Protein AF-A0A076EW45-F1 (afdb_monomer)

pLDDT: mean 86.84, std 15.96, range [40.97, 98.38]

Mean predicted aligned error: 7.33 Å

Solvent-accessible surface area (backbone atoms only — not comparable to full-atom values): 8335 Å² total; per-residue (Å²): 135,87,83,81,78,82,79,78,73,80,73,78,70,73,70,49,74,44,41,39,38,43,20,54,22,84,38,0,42,40,47,32,42,56,75,35,43,66,58,51,49,51,35,62,69,40,80,59,50,92,74,88,68,59,39,55,58,52,12,53,32,22,51,38,45,43,29,37,36,16,59,92,90,48,71,62,6,61,75,50,39,72,67,22,52,71,63,44,26,53,22,44,56,47,24,25,56,43,20,50,56,45,16,54,50,23,43,35,26,60,70,69,76,46,76,93,76,74,84,58,63,66,41,54,53,21,47,50,44,29,52,50,31,23,38,75,59,72,28,59,36,91,85,67,56,73,81,74,58,63,72,131

Structure (mmCIF, N/CA/C/O backbone):
data_AF-A0A076EW45-F1
#
_entry.id   AF-A0A076EW45-F1
#
loop_
_atom_site.group_PDB
_atom_site.id
_atom_site.type_symbol
_atom_site.label_atom_id
_atom_site.label_alt_id
_atom_site.label_comp_id
_atom_site.label_asym_id
_atom_site.label_entity_id
_atom_site.label_seq_id
_atom_site.pdbx_PDB_ins_code
_atom_site.Cartn_x
_atom_site.Cartn_y
_atom_site.Cartn_z
_atom_site.occupancy
_atom_site.B_iso_or_equiv
_atom_site.auth_seq_id
_atom_site.auth_comp_id
_atom_site.auth_asym_id
_atom_site.auth_atom_id
_atom_site.pdbx_PDB_model_num
ATOM 1 N N . MET A 1 1 ? 25.099 -41.848 -26.455 1.00 44.31 1 MET A N 1
ATOM 2 C CA . MET A 1 1 ? 24.210 -40.846 -27.076 1.00 44.31 1 MET A CA 1
ATOM 3 C C . MET A 1 1 ? 23.775 -39.911 -25.966 1.00 44.31 1 MET A C 1
ATOM 5 O O . MET A 1 1 ? 23.097 -40.361 -25.054 1.00 44.31 1 MET A O 1
ATOM 9 N N . SER A 1 2 ? 24.302 -38.689 -25.960 1.00 41.81 2 SER A N 1
ATOM 10 C CA . SER A 1 2 ? 24.131 -37.728 -24.867 1.00 41.81 2 SER A CA 1
ATOM 11 C C . SER A 1 2 ? 22.796 -36.999 -24.994 1.00 41.81 2 SER A C 1
ATOM 13 O O . SER A 1 2 ? 22.501 -36.430 -26.042 1.00 41.81 2 SER A O 1
ATOM 15 N N . THR A 1 3 ? 21.996 -37.019 -23.933 1.00 43.47 3 THR A N 1
ATOM 16 C CA . THR A 1 3 ? 20.795 -36.195 -23.766 1.00 43.47 3 THR A CA 1
ATOM 17 C C . THR A 1 3 ? 21.207 -34.777 -23.383 1.00 43.47 3 THR A C 1
ATOM 19 O O . THR A 1 3 ? 21.719 -34.561 -22.287 1.00 43.47 3 THR A O 1
ATOM 22 N N . SER A 1 4 ? 21.001 -33.818 -24.287 1.00 41.91 4 SER A N 1
ATOM 23 C CA . SER A 1 4 ? 21.164 -32.390 -24.001 1.00 41.91 4 SER A CA 1
ATOM 24 C C . SER A 1 4 ? 19.992 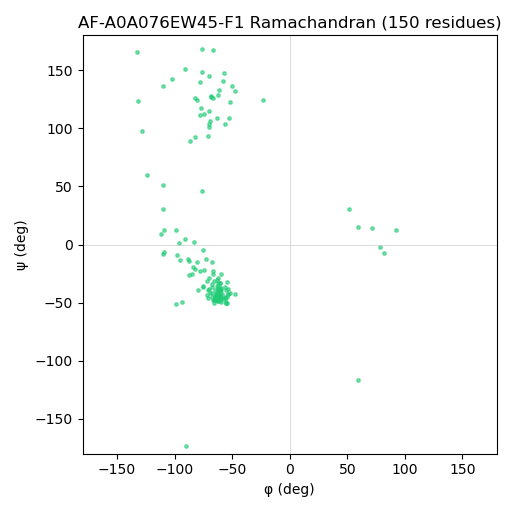-31.889 -23.160 1.00 41.91 4 SER A C 1
ATOM 26 O O . SER A 1 4 ? 18.858 -31.828 -23.633 1.00 41.91 4 SER A O 1
ATOM 28 N N . THR A 1 5 ? 20.268 -31.519 -21.915 1.00 46.69 5 THR A N 1
ATOM 29 C CA . THR A 1 5 ? 19.371 -30.752 -21.050 1.00 46.69 5 THR A CA 1
ATOM 30 C C . THR A 1 5 ? 19.284 -29.321 -21.583 1.00 46.69 5 THR A C 1
ATOM 32 O O . THR A 1 5 ? 20.281 -28.600 -21.598 1.00 46.69 5 THR A O 1
ATOM 35 N N . LEU A 1 6 ? 18.102 -28.898 -22.040 1.00 43.28 6 LEU A N 1
ATOM 36 C CA . LEU A 1 6 ? 17.821 -27.485 -22.283 1.00 43.28 6 LEU A CA 1
ATOM 37 C C . LEU A 1 6 ? 17.753 -26.768 -20.928 1.00 43.28 6 LEU A C 1
ATOM 39 O O . LEU A 1 6 ? 16.781 -26.916 -20.193 1.00 43.28 6 LEU A O 1
ATOM 43 N N . SER A 1 7 ? 18.787 -25.990 -20.603 1.00 42.44 7 SER A N 1
ATOM 44 C CA . SER A 1 7 ? 18.691 -24.947 -19.581 1.00 42.44 7 SER A CA 1
ATOM 45 C C . SER A 1 7 ? 17.815 -23.828 -20.126 1.00 42.44 7 SER A C 1
ATOM 47 O O . SER A 1 7 ? 18.267 -23.003 -20.919 1.00 42.44 7 SER A O 1
ATOM 49 N N . THR A 1 8 ? 16.555 -23.790 -19.706 1.00 41.59 8 THR A N 1
ATOM 50 C CA . THR A 1 8 ? 15.724 -22.596 -19.843 1.00 41.59 8 THR A CA 1
ATOM 51 C C . THR A 1 8 ? 16.259 -21.563 -18.856 1.00 41.59 8 THR A C 1
ATOM 53 O O . THR A 1 8 ? 15.915 -21.575 -17.677 1.00 41.59 8 THR A O 1
ATOM 56 N N . THR A 1 9 ? 17.150 -20.681 -19.304 1.00 42.38 9 THR A N 1
ATOM 57 C CA . THR A 1 9 ? 17.433 -19.447 -18.569 1.00 42.38 9 THR A CA 1
ATOM 58 C C . THR A 1 9 ? 16.149 -18.635 -18.547 1.00 42.38 9 THR A C 1
ATOM 60 O O . THR A 1 9 ? 15.717 -18.136 -19.588 1.00 42.38 9 THR A O 1
ATOM 63 N N . ALA A 1 10 ? 15.519 -18.548 -17.373 1.00 45.81 10 ALA A N 1
ATOM 64 C CA . ALA A 1 10 ? 14.454 -17.594 -17.116 1.00 45.81 10 ALA A CA 1
ATOM 65 C C . ALA A 1 10 ? 14.995 -16.215 -17.501 1.00 45.81 10 ALA A C 1
ATOM 67 O O . ALA A 1 10 ? 15.925 -15.699 -16.882 1.00 45.81 10 ALA A O 1
ATOM 68 N N . THR A 1 11 ? 14.485 -15.677 -18.604 1.00 40.97 11 THR A N 1
ATOM 69 C CA . THR A 1 11 ? 14.810 -14.318 -19.008 1.00 40.97 11 THR A CA 1
ATOM 70 C C . THR A 1 11 ? 14.110 -13.443 -17.986 1.00 40.97 11 THR A C 1
ATOM 72 O O . THR A 1 11 ? 12.888 -13.348 -18.005 1.00 40.97 11 THR A O 1
ATOM 75 N N . LEU A 1 12 ? 14.867 -12.893 -17.034 1.00 46.62 12 LEU A N 1
ATOM 76 C CA . LEU A 1 12 ? 14.399 -11.774 -16.228 1.00 46.62 12 LEU A CA 1
ATOM 77 C C . LEU A 1 12 ? 14.026 -10.684 -17.231 1.00 46.62 12 LEU A C 1
ATOM 79 O O . LEU A 1 12 ? 14.907 -10.099 -17.866 1.00 46.62 12 LEU A O 1
ATOM 83 N N . SER A 1 13 ? 12.723 -10.514 -17.460 1.00 48.34 13 SER A N 1
ATOM 84 C CA . SER A 1 13 ? 12.182 -9.427 -18.266 1.00 48.34 13 SER A CA 1
ATOM 85 C C . SER A 1 13 ? 12.848 -8.139 -17.808 1.00 48.34 13 SER A C 1
ATOM 87 O O . SER A 1 13 ? 12.969 -7.903 -16.605 1.00 48.34 13 SER A O 1
ATOM 89 N N . SER A 1 14 ? 13.341 -7.338 -18.753 1.00 52.41 14 SER A N 1
ATOM 90 C CA . SER A 1 14 ? 13.908 -6.036 -18.413 1.00 52.41 14 SER A CA 1
ATOM 91 C C . SER A 1 14 ? 12.913 -5.270 -17.531 1.00 52.41 14 SER A C 1
ATOM 93 O O . SER A 1 14 ? 11.718 -5.316 -17.836 1.00 52.41 14 SER A O 1
ATOM 95 N N . PRO A 1 15 ? 13.378 -4.605 -16.457 1.00 61.00 15 PRO A N 1
ATOM 96 C CA . PRO A 1 15 ? 12.498 -3.884 -15.548 1.00 61.00 15 PRO A CA 1
ATOM 97 C C . PRO A 1 15 ? 11.590 -2.934 -16.340 1.00 61.00 15 PRO A C 1
ATOM 99 O O . PRO A 1 15 ? 12.074 -2.123 -17.136 1.00 61.00 15 PRO A O 1
ATOM 102 N N . SER A 1 16 ? 10.275 -3.102 -16.194 1.00 78.12 16 SER A N 1
ATOM 103 C CA . SER A 1 16 ? 9.277 -2.298 -16.902 1.00 78.12 16 SER A CA 1
ATOM 104 C C . SER A 1 16 ? 9.333 -0.865 -16.379 1.00 78.12 16 SER A C 1
ATOM 106 O O . SER A 1 16 ? 9.225 -0.628 -15.179 1.00 78.12 16 SER A O 1
ATOM 108 N N . THR A 1 17 ? 9.462 0.116 -17.276 1.00 83.56 17 THR A N 1
ATOM 109 C CA . THR A 1 17 ? 9.431 1.539 -16.896 1.00 83.56 17 THR A CA 1
ATOM 110 C C . THR A 1 17 ? 8.117 1.928 -16.221 1.00 83.56 17 THR A C 1
ATOM 112 O O . THR A 1 17 ? 8.093 2.874 -15.442 1.00 83.56 17 THR A O 1
ATOM 115 N N . ILE A 1 18 ? 7.034 1.196 -16.496 1.00 92.00 18 ILE A N 1
ATOM 116 C CA . ILE A 1 18 ? 5.731 1.416 -15.865 1.00 92.00 18 ILE A CA 1
ATOM 117 C C . ILE A 1 18 ? 5.687 0.800 -14.467 1.00 92.00 18 ILE A C 1
ATOM 119 O O . ILE A 1 18 ? 5.196 1.442 -13.545 1.00 92.00 18 ILE A O 1
ATOM 123 N N . ASP A 1 19 ? 6.280 -0.381 -14.273 1.00 94.31 19 ASP A N 1
ATOM 124 C CA . ASP A 1 19 ? 6.407 -0.987 -12.941 1.00 94.31 19 ASP A CA 1
ATOM 125 C C . ASP A 1 19 ? 7.239 -0.073 -12.034 1.00 94.31 19 ASP A C 1
ATOM 127 O O . ASP A 1 19 ? 6.881 0.150 -10.880 1.00 94.31 19 ASP A O 1
ATOM 131 N N . ALA A 1 20 ? 8.289 0.546 -12.586 1.00 92.56 20 ALA A N 1
ATOM 132 C CA . ALA A 1 20 ? 9.055 1.572 -11.889 1.00 92.56 20 ALA A CA 1
ATOM 133 C C . ALA A 1 20 ? 8.167 2.729 -11.417 1.00 92.56 20 ALA A C 1
ATOM 135 O O . ALA A 1 20 ? 8.298 3.152 -10.273 1.00 92.56 20 ALA A O 1
ATOM 136 N N . ALA A 1 21 ? 7.264 3.222 -12.269 1.00 93.69 21 ALA A N 1
ATOM 137 C CA . ALA A 1 21 ? 6.390 4.347 -11.948 1.00 93.69 21 ALA A CA 1
ATOM 138 C C . ALA A 1 21 ? 5.413 4.010 -10.812 1.00 93.69 21 ALA A C 1
ATOM 140 O O . ALA A 1 21 ? 5.317 4.765 -9.848 1.00 93.69 21 ALA A O 1
ATOM 141 N N . VAL A 1 22 ? 4.744 2.855 -10.878 1.00 96.19 22 VAL A N 1
ATOM 142 C CA . VAL A 1 22 ? 3.715 2.482 -9.891 1.00 96.19 22 VAL A CA 1
ATOM 143 C C . VAL A 1 22 ? 4.280 1.873 -8.608 1.00 96.19 22 VAL A C 1
ATOM 145 O O . VAL A 1 22 ? 3.610 1.910 -7.580 1.00 96.19 22 VAL A O 1
ATOM 148 N N . CYS A 1 23 ? 5.505 1.342 -8.624 1.00 96.81 23 CYS A N 1
ATOM 149 C CA . CYS A 1 23 ? 6.151 0.778 -7.436 1.00 96.81 23 CYS A CA 1
ATOM 150 C C . CYS A 1 23 ? 7.140 1.745 -6.777 1.00 96.81 23 CYS A C 1
ATOM 152 O O . CYS A 1 23 ? 7.064 1.961 -5.571 1.00 96.81 23 CYS A O 1
ATOM 154 N N . GLY A 1 24 ? 8.067 2.314 -7.552 1.00 92.31 24 GLY A N 1
ATOM 155 C CA . GLY A 1 24 ? 9.197 3.110 -7.052 1.00 92.31 24 GLY A CA 1
ATOM 156 C C . GLY A 1 24 ? 9.123 4.612 -7.347 1.00 92.31 24 GLY A C 1
ATOM 157 O O . GLY A 1 24 ? 9.973 5.361 -6.870 1.00 92.31 24 GLY A O 1
ATOM 158 N N . GLY A 1 25 ? 8.160 5.046 -8.162 1.00 90.00 25 GLY A N 1
ATOM 159 C CA . GLY A 1 25 ? 7.997 6.434 -8.580 1.00 90.00 25 GLY A CA 1
ATOM 160 C C . GLY A 1 25 ? 7.399 7.326 -7.494 1.00 90.00 25 GLY A C 1
ATOM 161 O O . GLY A 1 25 ? 6.874 6.849 -6.488 1.00 90.00 25 GLY A O 1
ATOM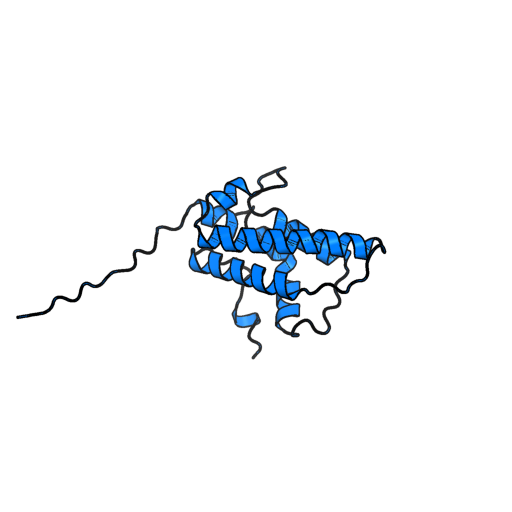 162 N N . GLU A 1 26 ? 7.446 8.638 -7.727 1.00 91.25 26 GLU A N 1
ATOM 163 C CA . GLU A 1 26 ? 6.872 9.648 -6.824 1.00 91.25 26 GLU A CA 1
ATOM 164 C C . GLU A 1 26 ? 5.350 9.522 -6.660 1.00 91.25 26 GLU A C 1
ATOM 166 O O . GLU A 1 26 ? 4.821 9.792 -5.586 1.00 91.25 26 GLU A O 1
ATOM 171 N N . ASP A 1 27 ? 4.670 9.004 -7.683 1.00 93.69 27 ASP A N 1
ATOM 172 C CA . ASP A 1 27 ? 3.241 8.684 -7.648 1.00 93.69 27 ASP A CA 1
ATOM 173 C C . ASP A 1 27 ? 2.967 7.206 -7.327 1.00 93.69 27 ASP A C 1
ATOM 175 O O . ASP A 1 27 ? 1.818 6.769 -7.281 1.00 93.69 27 ASP A O 1
ATOM 179 N N . GLY A 1 28 ? 4.015 6.418 -7.089 1.00 95.56 28 GLY A N 1
ATOM 180 C CA . GLY A 1 28 ? 3.940 4.983 -6.857 1.00 95.56 28 GLY A CA 1
ATOM 181 C C . GLY A 1 28 ? 3.776 4.584 -5.391 1.00 95.56 28 GLY A C 1
ATOM 182 O O . GLY A 1 28 ? 3.640 5.405 -4.477 1.00 95.56 28 GLY A O 1
ATOM 183 N N . LEU A 1 29 ? 3.847 3.273 -5.157 1.00 96.88 29 LEU A N 1
ATOM 184 C CA . LEU A 1 29 ? 3.790 2.664 -3.832 1.00 96.88 29 LEU A CA 1
ATOM 185 C C . LEU A 1 29 ? 4.871 3.227 -2.895 1.00 96.88 29 LEU A C 1
ATOM 187 O O . LEU A 1 29 ? 4.574 3.448 -1.725 1.00 96.88 29 LEU A O 1
ATOM 191 N N . GLU A 1 30 ? 6.072 3.537 -3.395 1.00 96.44 30 GLU A N 1
ATOM 192 C CA . GLU A 1 30 ? 7.158 4.194 -2.647 1.00 96.44 30 GLU A CA 1
ATOM 193 C C . GLU A 1 30 ? 6.683 5.425 -1.868 1.00 96.44 30 GLU A C 1
ATOM 195 O O . GLU A 1 30 ? 7.048 5.602 -0.705 1.00 96.44 30 GLU A O 1
ATOM 200 N N . TYR A 1 31 ? 5.844 6.267 -2.465 1.00 95.06 31 TYR A N 1
ATOM 201 C CA . TYR A 1 31 ? 5.349 7.461 -1.791 1.00 95.06 31 TYR A CA 1
ATOM 202 C C . TYR A 1 31 ? 4.013 7.207 -1.091 1.00 95.06 31 TYR A C 1
ATOM 204 O O . TYR A 1 31 ? 3.858 7.494 0.100 1.00 95.06 31 TYR A O 1
ATOM 212 N N . ARG A 1 32 ? 3.055 6.618 -1.811 1.00 95.38 32 ARG A N 1
ATOM 213 C CA . ARG A 1 32 ? 1.666 6.460 -1.353 1.00 95.38 32 ARG A CA 1
ATOM 214 C C . ARG A 1 32 ? 1.523 5.409 -0.246 1.00 95.38 32 ARG A C 1
ATOM 216 O O . ARG A 1 32 ? 0.698 5.566 0.649 1.00 95.38 32 ARG A O 1
ATOM 223 N N . GLY A 1 33 ? 2.367 4.376 -0.252 1.00 95.25 33 GLY A N 1
ATOM 224 C CA . GLY A 1 33 ? 2.399 3.311 0.758 1.00 95.25 33 GLY A CA 1
ATOM 225 C C . GLY A 1 33 ? 3.079 3.696 2.071 1.00 95.25 33 GLY A C 1
ATOM 226 O O . GLY A 1 33 ? 2.783 3.120 3.121 1.00 95.25 33 GLY A O 1
ATOM 227 N N . LYS A 1 34 ? 3.950 4.710 2.047 1.00 94.75 34 LYS A N 1
ATOM 228 C CA . LYS A 1 34 ? 4.791 5.093 3.189 1.00 94.75 34 LYS A CA 1
ATOM 229 C C . LYS A 1 34 ? 3.990 5.490 4.429 1.00 94.75 34 LYS A C 1
ATOM 231 O O . LYS A 1 34 ? 4.397 5.183 5.546 1.00 94.75 34 LYS A O 1
ATOM 236 N N . GLY A 1 35 ? 2.863 6.179 4.240 1.00 93.38 35 GLY A N 1
ATOM 237 C CA . GLY A 1 35 ? 2.008 6.634 5.341 1.00 93.38 35 GLY A CA 1
ATOM 238 C C . GLY A 1 35 ? 1.263 5.501 6.050 1.00 93.38 35 GLY A C 1
ATOM 239 O O . GLY A 1 35 ? 0.987 5.612 7.243 1.00 93.38 35 GLY A O 1
ATOM 240 N N . PHE A 1 36 ? 0.966 4.413 5.336 1.00 95.19 36 PHE A N 1
ATOM 241 C CA . PHE A 1 36 ? 0.287 3.242 5.890 1.00 95.19 36 PHE A CA 1
ATOM 242 C C . PHE A 1 36 ? 1.262 2.226 6.502 1.00 95.19 36 PHE A C 1
ATOM 244 O O . PHE A 1 36 ? 0.891 1.503 7.421 1.00 95.19 36 PHE A O 1
ATOM 251 N N . TYR A 1 37 ? 2.518 2.185 6.050 1.00 94.94 37 TYR A N 1
ATOM 252 C CA . TYR A 1 37 ? 3.470 1.156 6.471 1.00 94.94 37 TYR A CA 1
ATOM 253 C C . TYR A 1 37 ? 3.649 0.999 7.998 1.00 94.94 37 TYR A C 1
ATOM 255 O O . TYR A 1 37 ? 3.616 -0.138 8.454 1.00 94.94 37 TYR A O 1
ATOM 263 N N . PRO A 1 38 ? 3.748 2.060 8.827 1.00 92.69 38 PRO A N 1
ATOM 264 C CA . PRO A 1 38 ? 3.838 1.888 10.283 1.00 92.69 38 PRO A CA 1
ATOM 265 C C . PRO A 1 38 ? 2.597 1.224 10.900 1.00 92.69 38 PRO A C 1
ATOM 267 O O . PRO A 1 38 ? 2.718 0.415 11.816 1.00 92.69 38 PRO A O 1
ATOM 270 N N . THR A 1 39 ? 1.406 1.543 10.381 1.00 92.44 39 THR A N 1
ATOM 271 C CA . THR A 1 39 ? 0.149 0.886 10.768 1.00 92.44 39 THR A CA 1
ATOM 272 C C . THR A 1 39 ? 0.188 -0.589 10.387 1.00 92.44 39 THR A C 1
ATOM 274 O O . THR A 1 39 ? -0.143 -1.449 11.197 1.00 92.44 39 THR A O 1
ATOM 277 N N . PHE A 1 40 ? 0.618 -0.882 9.161 1.00 93.00 40 PHE A N 1
ATOM 278 C CA . PHE A 1 40 ? 0.786 -2.242 8.669 1.00 93.00 40 PHE A CA 1
ATOM 279 C C . PHE A 1 40 ? 1.783 -3.048 9.517 1.00 93.00 40 PHE A C 1
ATOM 281 O O . PHE A 1 40 ? 1.463 -4.165 9.907 1.00 93.00 40 PHE A O 1
ATOM 288 N N . GLU A 1 41 ? 2.947 -2.483 9.860 1.00 91.62 41 GLU A N 1
ATOM 289 C CA . GLU A 1 41 ? 3.925 -3.120 10.755 1.00 91.62 41 GLU A CA 1
ATOM 290 C C . GLU A 1 41 ? 3.286 -3.466 12.103 1.00 91.62 41 GLU A C 1
ATOM 292 O O . GLU A 1 41 ? 3.447 -4.581 12.592 1.00 91.62 41 GLU A O 1
ATOM 297 N N . GLN A 1 42 ? 2.531 -2.534 12.689 1.00 89.50 42 GLN A N 1
ATOM 298 C CA . GLN A 1 42 ? 1.872 -2.763 13.969 1.00 89.50 42 GLN A CA 1
ATOM 299 C C . GLN A 1 42 ? 0.822 -3.878 13.873 1.00 89.50 42 GLN A C 1
ATOM 301 O O . GLN A 1 42 ? 0.849 -4.789 14.690 1.00 89.50 42 GLN A O 1
ATOM 306 N N . LEU A 1 43 ? -0.036 -3.847 12.847 1.00 89.44 43 LEU A N 1
ATOM 307 C CA . LEU A 1 43 ? -1.056 -4.874 12.607 1.00 89.44 43 LEU A CA 1
ATOM 308 C C . LEU A 1 43 ? -0.445 -6.265 12.389 1.00 89.44 43 LEU A C 1
ATOM 310 O O . LEU A 1 43 ? -0.973 -7.246 12.902 1.00 89.44 43 LEU A O 1
ATOM 314 N N . MET A 1 44 ? 0.667 -6.346 11.655 1.00 89.50 44 MET A N 1
ATOM 315 C CA . MET A 1 44 ? 1.388 -7.599 11.404 1.00 89.50 44 MET A CA 1
ATOM 316 C C . MET A 1 44 ? 2.041 -8.170 12.668 1.00 89.50 44 MET A C 1
ATOM 318 O O . MET A 1 44 ? 2.139 -9.384 12.802 1.00 89.50 44 MET A O 1
ATOM 322 N N . LEU A 1 45 ? 2.516 -7.317 13.580 1.00 87.50 45 LEU A N 1
ATOM 323 C CA . LEU A 1 45 ? 3.219 -7.745 14.796 1.00 87.50 45 LEU A CA 1
ATOM 324 C C . LEU A 1 45 ? 2.286 -8.111 15.953 1.00 87.50 45 LEU A C 1
ATOM 326 O O . LEU A 1 45 ? 2.727 -8.771 16.892 1.00 87.50 45 LEU A O 1
ATOM 330 N N . THR A 1 46 ? 1.035 -7.660 15.915 1.00 84.44 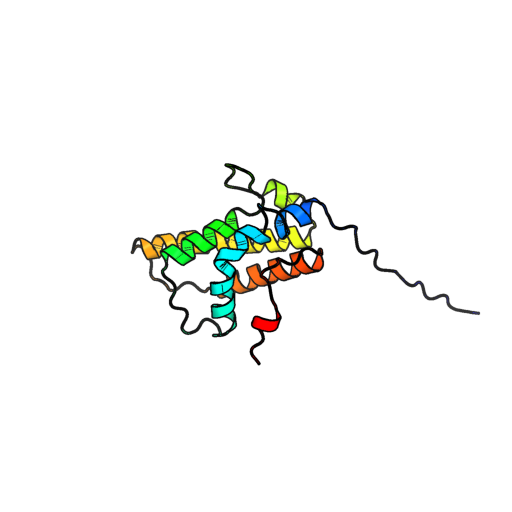46 THR A N 1
ATOM 331 C CA . THR A 1 46 ? 0.059 -7.897 16.984 1.00 84.44 46 THR A CA 1
ATOM 332 C C . THR A 1 46 ? -1.083 -8.819 16.567 1.00 84.44 46 THR A C 1
ATOM 334 O O . THR A 1 46 ? -2.062 -8.916 17.295 1.00 84.44 46 THR A O 1
ATOM 337 N N . ASP A 1 47 ? -1.004 -9.461 15.397 1.00 73.81 47 ASP A N 1
ATOM 338 C CA . ASP A 1 47 ? -2.114 -10.227 14.804 1.00 73.81 47 ASP A CA 1
ATOM 339 C C . ASP A 1 47 ? -3.428 -9.411 14.729 1.00 73.81 47 ASP A C 1
ATOM 341 O O . ASP A 1 47 ? -4.536 -9.940 14.823 1.00 73.81 47 ASP A O 1
ATOM 345 N N . GLY A 1 48 ? -3.312 -8.087 14.569 1.00 69.25 48 GLY A N 1
ATOM 346 C CA . GLY A 1 48 ? -4.438 -7.150 14.581 1.00 69.25 48 GLY A CA 1
ATOM 347 C C . GLY A 1 48 ? -4.982 -6.795 15.973 1.00 69.25 48 GLY A C 1
ATOM 348 O O . GLY A 1 48 ? -5.881 -5.957 16.068 1.00 69.25 48 GLY A O 1
ATOM 349 N N . GLU A 1 49 ? -4.442 -7.367 17.050 1.00 67.88 49 GLU A N 1
ATOM 350 C CA . GLU A 1 49 ? -4.811 -7.037 18.429 1.00 67.88 49 GLU A CA 1
ATOM 351 C C . GLU A 1 49 ? -4.183 -5.690 18.859 1.00 67.88 49 GLU A C 1
ATOM 353 O O . GLU A 1 49 ? -3.121 -5.291 18.385 1.00 67.88 49 GLU A O 1
ATOM 358 N N . ASP A 1 50 ? -4.852 -4.930 19.731 1.00 64.12 50 ASP A N 1
ATOM 359 C CA . ASP A 1 50 ? -4.331 -3.703 20.371 1.00 64.12 50 ASP A CA 1
ATOM 360 C C . ASP A 1 50 ? -3.890 -2.526 19.466 1.00 64.12 50 ASP A C 1
ATOM 362 O O . ASP A 1 50 ? -3.274 -1.558 19.934 1.00 64.12 50 ASP A O 1
ATOM 366 N N . VAL A 1 51 ? -4.256 -2.518 18.182 1.00 71.69 51 VAL A N 1
ATOM 367 C CA . VAL A 1 51 ? -3.963 -1.385 17.289 1.00 71.69 51 VAL A CA 1
ATOM 368 C C . VAL A 1 51 ? -4.998 -0.267 17.460 1.00 71.69 51 VAL A C 1
ATOM 370 O O . VAL A 1 51 ? -6.040 -0.226 16.809 1.00 71.69 51 VAL A O 1
ATOM 373 N N . SER A 1 52 ? -4.702 0.688 18.344 1.00 80.81 52 SER A N 1
ATOM 374 C CA . SER A 1 52 ? -5.527 1.887 18.546 1.00 80.81 52 SER A CA 1
ATOM 375 C C . SER A 1 52 ? -5.144 3.004 17.568 1.00 80.81 52 SER A C 1
ATOM 377 O O . SER A 1 52 ? -4.331 3.874 17.890 1.00 80.81 52 SER A O 1
ATOM 379 N N . ILE A 1 53 ? -5.770 3.023 16.390 1.00 84.62 53 ILE A N 1
ATOM 380 C CA . ILE A 1 53 ? -5.599 4.086 15.386 1.00 84.62 53 ILE A CA 1
ATOM 381 C C . ILE A 1 53 ? -6.871 4.923 15.283 1.00 84.62 53 ILE A C 1
ATOM 383 O O . ILE A 1 53 ? -7.983 4.400 15.239 1.00 84.62 53 ILE A O 1
ATOM 387 N N . ALA A 1 54 ? -6.712 6.248 15.220 1.00 91.25 54 ALA A N 1
ATOM 388 C CA . ALA A 1 54 ? -7.836 7.150 15.008 1.00 91.25 54 ALA A CA 1
ATOM 389 C C . ALA A 1 54 ? -8.498 6.866 13.641 1.00 91.25 54 ALA A C 1
ATOM 391 O O . ALA A 1 54 ? -7.793 6.887 12.628 1.00 91.25 54 ALA A O 1
ATOM 392 N N . PRO A 1 55 ? -9.832 6.676 13.569 1.00 92.19 55 PRO A N 1
ATOM 393 C CA . PRO A 1 55 ? -10.529 6.360 12.319 1.00 92.19 55 PRO A CA 1
ATOM 394 C C . PRO A 1 55 ? -10.214 7.327 11.173 1.00 92.19 55 PRO A C 1
ATOM 396 O O . PRO A 1 55 ? -9.940 6.901 10.057 1.00 92.19 55 PRO A O 1
ATOM 399 N N . ILE A 1 56 ? -10.147 8.631 11.458 1.00 93.19 56 ILE A N 1
ATOM 400 C CA . ILE A 1 56 ? -9.818 9.640 10.442 1.00 93.19 56 ILE A CA 1
ATOM 401 C C . ILE A 1 56 ? -8.405 9.462 9.866 1.00 93.19 56 ILE A C 1
ATOM 403 O O . ILE A 1 56 ? -8.196 9.654 8.670 1.00 93.19 56 ILE A O 1
ATOM 407 N N . SER A 1 57 ? -7.442 9.042 10.692 1.00 94.12 57 SER A N 1
ATOM 408 C CA . SER A 1 57 ? -6.075 8.769 10.246 1.00 94.12 57 SER A CA 1
ATOM 409 C C . SER A 1 57 ? -6.028 7.535 9.357 1.00 94.12 57 SER A C 1
ATOM 411 O O . SER A 1 57 ? -5.356 7.552 8.331 1.00 94.12 57 SER A O 1
ATOM 413 N N . LEU A 1 58 ? -6.765 6.482 9.720 1.00 92.94 58 LEU A N 1
ATOM 414 C CA . LEU A 1 58 ? -6.820 5.261 8.923 1.00 92.94 58 LEU A CA 1
ATOM 415 C C . LEU A 1 58 ? -7.523 5.511 7.585 1.00 92.94 58 LEU A C 1
ATOM 417 O O . LEU A 1 58 ? -7.018 5.095 6.549 1.00 92.94 58 LEU A O 1
ATOM 421 N N . SER A 1 59 ? -8.614 6.280 7.586 1.00 95.62 59 SER A N 1
ATOM 422 C CA . SER A 1 59 ? -9.289 6.719 6.361 1.00 95.62 59 SER A CA 1
ATOM 423 C C . SER A 1 59 ? -8.336 7.469 5.422 1.00 95.62 59 SER A C 1
ATOM 425 O O . SER A 1 59 ? -8.235 7.122 4.247 1.00 95.62 59 SER A O 1
ATOM 427 N N . ALA A 1 60 ? -7.562 8.429 5.944 1.00 95.94 60 ALA A N 1
ATOM 428 C CA . ALA A 1 60 ? -6.588 9.179 5.151 1.00 95.94 60 ALA A CA 1
ATOM 429 C C . ALA A 1 60 ? -5.441 8.299 4.620 1.00 95.94 60 ALA A C 1
ATOM 431 O O . ALA A 1 60 ? -5.022 8.462 3.475 1.00 95.94 60 ALA A O 1
ATOM 432 N N . GLN A 1 61 ? -4.947 7.350 5.423 1.00 96.06 61 GLN A N 1
ATOM 433 C CA . GLN A 1 61 ? -3.932 6.385 4.987 1.00 96.06 61 GLN A CA 1
ATOM 434 C C . GLN A 1 61 ? -4.455 5.498 3.853 1.00 96.06 61 GLN A C 1
ATOM 436 O O . GLN A 1 61 ? -3.755 5.311 2.862 1.00 96.06 61 GLN A O 1
ATOM 441 N N . MET A 1 62 ? -5.687 4.994 3.969 1.00 96.44 62 MET A N 1
ATOM 442 C CA . MET A 1 62 ? -6.326 4.196 2.922 1.00 96.44 62 MET A CA 1
ATOM 443 C C . MET A 1 62 ? -6.528 5.014 1.645 1.00 96.44 62 MET A C 1
ATOM 445 O O . MET A 1 62 ? -6.150 4.559 0.572 1.00 96.44 62 MET A O 1
ATOM 449 N N . ALA A 1 63 ? -7.042 6.241 1.758 1.00 95.81 63 ALA A N 1
ATOM 450 C CA . ALA A 1 63 ? -7.241 7.135 0.620 1.00 95.81 63 ALA A CA 1
ATOM 451 C C . ALA A 1 63 ? -5.928 7.467 -0.109 1.00 95.81 63 ALA A C 1
ATOM 453 O O . ALA A 1 63 ? -5.913 7.598 -1.326 1.00 95.81 63 ALA A O 1
ATOM 454 N N . ALA A 1 64 ? -4.797 7.558 0.595 1.00 95.50 64 ALA A N 1
ATOM 455 C CA . ALA A 1 64 ? -3.508 7.733 -0.071 1.00 95.50 64 ALA A CA 1
ATOM 456 C C . ALA A 1 64 ? -3.161 6.536 -0.974 1.00 95.50 64 ALA A C 1
ATOM 458 O O . ALA A 1 64 ? -2.702 6.738 -2.100 1.00 95.50 64 ALA A O 1
ATOM 459 N N . LEU A 1 65 ? -3.432 5.303 -0.527 1.00 96.94 65 LEU A N 1
ATOM 460 C CA . LEU A 1 65 ? -3.174 4.086 -1.309 1.00 96.94 65 LEU A CA 1
ATOM 461 C C . LEU A 1 65 ? -4.000 4.024 -2.598 1.00 96.94 65 LEU A C 1
ATOM 463 O O . LEU A 1 65 ? -3.528 3.458 -3.580 1.00 96.94 65 LEU A O 1
ATOM 467 N N . THR A 1 66 ? -5.199 4.615 -2.620 1.00 96.81 66 THR A N 1
ATOM 468 C CA . THR A 1 66 ? -6.072 4.602 -3.808 1.00 96.81 66 THR A CA 1
ATOM 469 C C . THR A 1 66 ? -5.570 5.509 -4.932 1.00 96.81 66 THR A C 1
ATOM 471 O O . THR A 1 66 ? -6.047 5.403 -6.052 1.00 96.81 66 THR A O 1
ATOM 474 N N . THR A 1 67 ? -4.597 6.382 -4.649 1.00 96.25 67 THR A N 1
ATOM 475 C CA . THR A 1 67 ? -4.050 7.365 -5.605 1.00 96.25 67 THR A CA 1
ATOM 476 C C . THR A 1 67 ? -2.741 6.920 -6.266 1.00 96.25 67 THR A C 1
ATOM 478 O O . THR A 1 67 ? -2.043 7.729 -6.871 1.00 96.25 67 THR A O 1
ATOM 481 N N . ILE A 1 68 ? -2.358 5.645 -6.138 1.00 96.56 68 ILE A N 1
ATOM 482 C CA . ILE A 1 68 ? -1.152 5.124 -6.799 1.00 96.56 68 ILE A CA 1
ATOM 483 C C . ILE A 1 68 ? -1.285 5.246 -8.315 1.00 96.56 68 ILE A C 1
ATOM 485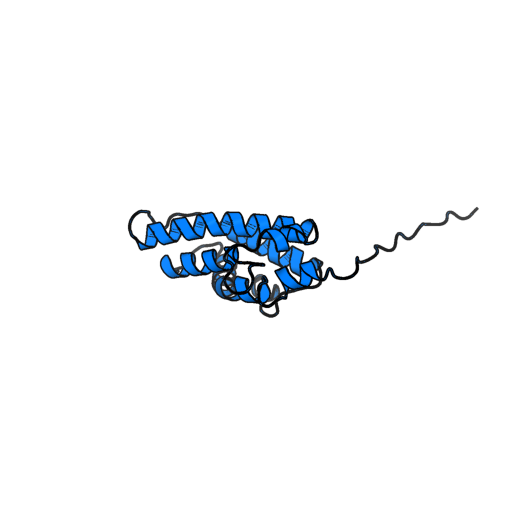 O O . ILE A 1 68 ? -2.301 4.863 -8.885 1.00 96.56 68 ILE A O 1
ATOM 489 N N . GLY A 1 69 ? -0.235 5.758 -8.954 1.00 94.19 69 GLY A N 1
ATOM 490 C CA . GLY A 1 69 ? -0.175 6.005 -10.393 1.00 94.19 69 GLY A CA 1
ATOM 491 C C . GLY A 1 69 ? -0.841 7.308 -10.842 1.00 94.19 69 GLY A C 1
ATOM 492 O O . GLY A 1 69 ? -0.708 7.650 -12.011 1.00 94.19 69 GLY A O 1
ATOM 493 N N . ALA A 1 70 ? -1.532 8.027 -9.950 1.00 94.75 70 ALA A N 1
ATOM 494 C CA . ALA A 1 70 ? -2.164 9.305 -10.266 1.00 94.75 70 ALA A CA 1
ATOM 495 C C . ALA A 1 70 ? -1.121 10.427 -10.220 1.00 94.75 70 ALA A C 1
ATOM 497 O O . ALA A 1 70 ? -0.459 10.603 -9.194 1.00 94.75 70 ALA A O 1
ATOM 498 N N . SER A 1 71 ? -0.983 11.180 -11.311 1.00 90.44 71 SER A N 1
ATOM 499 C CA . SER A 1 71 ? 0.035 12.222 -11.451 1.00 90.44 71 SER A CA 1
ATOM 500 C C . SER A 1 71 ? -0.537 13.631 -11.261 1.00 90.44 71 SER A C 1
ATOM 502 O O . SER A 1 71 ? -1.643 13.949 -11.696 1.00 90.44 71 SER A O 1
ATOM 504 N N . GLY A 1 72 ? 0.222 14.522 -10.616 1.00 84.62 72 GLY A N 1
ATOM 505 C CA . GLY A 1 72 ? -0.184 15.921 -10.432 1.00 84.62 72 GLY A CA 1
ATOM 506 C C . GLY A 1 72 ? -1.508 16.078 -9.669 1.00 84.62 72 GLY A C 1
ATOM 507 O O . GLY A 1 72 ? -1.585 15.732 -8.492 1.00 84.62 72 GLY A O 1
ATOM 508 N N . ASP A 1 73 ? -2.526 16.630 -10.338 1.00 84.88 73 ASP A N 1
ATOM 509 C CA . ASP A 1 73 ? -3.867 16.869 -9.775 1.00 84.88 73 ASP A CA 1
ATOM 510 C C . ASP A 1 73 ? -4.841 15.690 -10.006 1.00 84.88 73 ASP A C 1
ATOM 512 O O . ASP A 1 73 ? -6.032 15.789 -9.694 1.00 84.88 73 ASP A O 1
ATOM 516 N N . GLU A 1 74 ? -4.369 14.580 -10.581 1.00 89.88 74 GLU A N 1
ATOM 517 C CA . GLU A 1 74 ? -5.180 13.380 -10.784 1.00 89.88 74 GLU A CA 1
ATOM 518 C C . GLU A 1 74 ? -5.483 12.687 -9.448 1.00 89.88 74 GLU A C 1
ATOM 520 O O . GLU A 1 74 ? -4.668 12.649 -8.526 1.00 89.88 74 GLU A O 1
ATOM 525 N N . ILE A 1 75 ? -6.679 12.105 -9.353 1.00 89.19 75 ILE A N 1
ATOM 526 C CA . ILE A 1 75 ? -7.120 11.323 -8.186 1.00 89.19 75 ILE A CA 1
ATOM 527 C C . ILE A 1 75 ? -7.211 9.821 -8.480 1.00 89.19 75 ILE A C 1
ATOM 529 O O . ILE A 1 75 ? -7.458 9.038 -7.567 1.00 89.19 75 ILE A O 1
ATOM 533 N N . ASP A 1 76 ? -7.027 9.436 -9.743 1.00 92.69 76 ASP A N 1
ATOM 534 C CA . ASP A 1 76 ? -7.131 8.072 -10.250 1.00 92.69 76 ASP A CA 1
ATOM 535 C C . ASP A 1 76 ? -5.902 7.772 -11.116 1.00 92.69 76 ASP A C 1
ATOM 537 O O . ASP A 1 76 ? -5.607 8.512 -12.051 1.00 92.69 76 ASP A O 1
ATOM 541 N N . GLY A 1 77 ? -5.175 6.710 -10.771 1.00 94.00 77 GLY A N 1
ATOM 542 C CA . GLY A 1 77 ? -3.980 6.248 -11.481 1.00 94.00 77 GLY A CA 1
ATOM 543 C C . GLY A 1 77 ? -4.176 4.940 -12.246 1.00 94.00 77 GLY A C 1
ATOM 544 O O . GLY A 1 77 ? -3.192 4.308 -12.646 1.00 94.00 77 GLY A O 1
ATOM 545 N N . SER A 1 78 ? -5.424 4.497 -12.419 1.00 94.12 78 SER A N 1
ATOM 546 C CA . SER A 1 78 ? -5.769 3.199 -13.009 1.00 94.12 78 SER A CA 1
ATOM 547 C C . SER A 1 78 ? -5.170 2.979 -14.401 1.00 94.12 78 SER A C 1
ATOM 549 O O . SER A 1 78 ? -4.644 1.898 -14.649 1.00 94.12 78 SER A O 1
ATOM 551 N N . ASP A 1 79 ? -5.127 3.997 -15.265 1.00 93.94 79 ASP A N 1
ATOM 552 C CA . ASP A 1 79 ? -4.537 3.899 -16.612 1.00 93.94 79 ASP A CA 1
ATOM 553 C C . ASP A 1 79 ? -3.042 3.512 -16.585 1.00 93.94 79 ASP A C 1
ATOM 555 O O . ASP A 1 79 ? -2.562 2.703 -17.393 1.00 93.94 79 ASP A O 1
ATOM 559 N N . VAL A 1 80 ? -2.287 4.059 -15.625 1.00 94.56 80 VAL A N 1
ATOM 560 C CA . VAL A 1 80 ? -0.862 3.742 -15.448 1.00 94.56 80 VAL A CA 1
ATOM 561 C C . VAL A 1 80 ? -0.711 2.325 -14.897 1.00 94.56 80 VAL A C 1
ATOM 563 O O . VAL A 1 80 ? 0.104 1.546 -15.400 1.00 94.56 80 VAL A O 1
ATOM 566 N N . ILE A 1 81 ? -1.534 1.957 -13.912 1.00 95.94 81 ILE A N 1
ATOM 567 C CA . ILE A 1 81 ? -1.553 0.609 -13.328 1.00 95.94 81 ILE A CA 1
ATOM 568 C C . ILE A 1 81 ? -1.933 -0.443 -14.375 1.00 95.94 81 ILE A C 1
ATOM 570 O O . ILE A 1 81 ? -1.336 -1.521 -14.408 1.00 95.94 81 ILE A O 1
ATOM 574 N N . ASP A 1 82 ? -2.863 -0.139 -15.275 1.00 95.44 82 ASP A N 1
ATOM 575 C CA . ASP A 1 82 ? -3.325 -1.067 -16.306 1.00 95.44 82 ASP A CA 1
ATOM 576 C C . ASP A 1 82 ? -2.250 -1.404 -17.345 1.00 95.44 82 ASP A C 1
ATOM 578 O O . ASP A 1 82 ? -2.288 -2.485 -17.952 1.00 95.44 82 ASP A O 1
ATOM 582 N N . THR A 1 83 ? -1.255 -0.526 -17.478 1.00 95.12 83 THR A N 1
ATOM 583 C CA . THR A 1 83 ? -0.084 -0.695 -18.346 1.00 95.12 83 THR A CA 1
ATOM 584 C C . THR A 1 83 ? 1.077 -1.421 -17.643 1.00 95.12 83 THR A C 1
ATOM 586 O O . THR A 1 83 ? 2.018 -1.865 -18.307 1.00 95.12 83 THR A O 1
ATOM 589 N N . ALA A 1 84 ? 1.031 -1.582 -16.316 1.00 95.75 84 ALA A N 1
ATOM 590 C CA . ALA A 1 84 ? 2.047 -2.314 -15.562 1.00 95.75 84 ALA A CA 1
ATOM 591 C C . ALA A 1 84 ? 2.050 -3.815 -15.902 1.00 95.75 84 ALA A C 1
ATOM 593 O O . ALA A 1 84 ? 1.125 -4.357 -16.524 1.00 95.75 84 ALA A O 1
ATOM 594 N N . SER A 1 85 ? 3.100 -4.518 -15.477 1.00 96.00 85 SER A N 1
ATOM 595 C CA . SER A 1 85 ? 3.175 -5.968 -15.623 1.00 96.00 85 SER A CA 1
ATOM 596 C C . SER A 1 85 ? 1.977 -6.653 -14.946 1.00 96.00 85 SER A C 1
ATOM 598 O O . SER A 1 85 ? 1.458 -6.151 -13.945 1.00 96.00 85 SER A O 1
ATOM 600 N N . PRO A 1 86 ? 1.498 -7.802 -15.470 1.00 96.62 86 PRO A N 1
ATOM 601 C CA . PRO A 1 86 ? 0.265 -8.422 -14.987 1.00 96.62 86 PRO A CA 1
ATOM 602 C C . PRO A 1 86 ? 0.224 -8.668 -13.475 1.00 96.62 86 PRO A C 1
ATOM 604 O O . PRO A 1 86 ? -0.827 -8.459 -12.870 1.00 96.62 86 PRO A O 1
ATOM 607 N N . ASP A 1 87 ? 1.351 -9.065 -12.878 1.00 96.56 87 ASP A N 1
ATOM 608 C CA . ASP A 1 87 ? 1.450 -9.354 -11.445 1.00 96.56 87 ASP A CA 1
ATOM 609 C C . ASP A 1 87 ? 1.373 -8.073 -10.603 1.00 96.56 87 ASP A C 1
ATOM 611 O O . ASP A 1 87 ? 0.593 -8.010 -9.651 1.00 96.56 87 ASP A O 1
ATOM 615 N N . VAL A 1 88 ? 2.113 -7.026 -10.993 1.00 97.56 88 VAL A N 1
ATOM 616 C CA . VAL 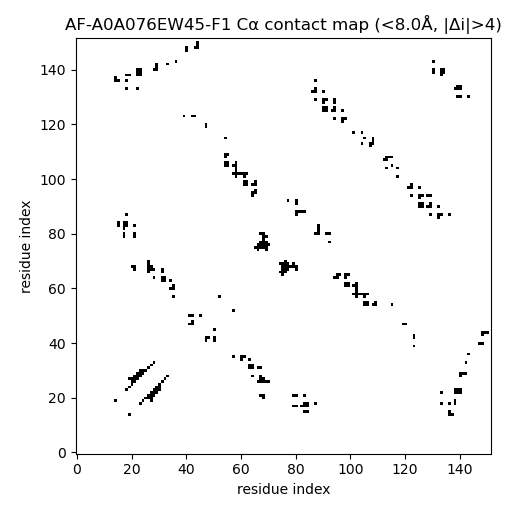A 1 88 ? 2.070 -5.707 -10.337 1.00 97.56 88 VAL A CA 1
ATOM 617 C C . VAL A 1 88 ? 0.675 -5.099 -10.460 1.00 97.56 88 VAL A C 1
ATOM 619 O O . VAL A 1 88 ? 0.079 -4.712 -9.454 1.00 97.56 88 VAL A O 1
ATOM 622 N N . ARG A 1 89 ? 0.106 -5.096 -11.669 1.00 97.69 89 ARG A N 1
ATOM 623 C CA . ARG A 1 89 ? -1.250 -4.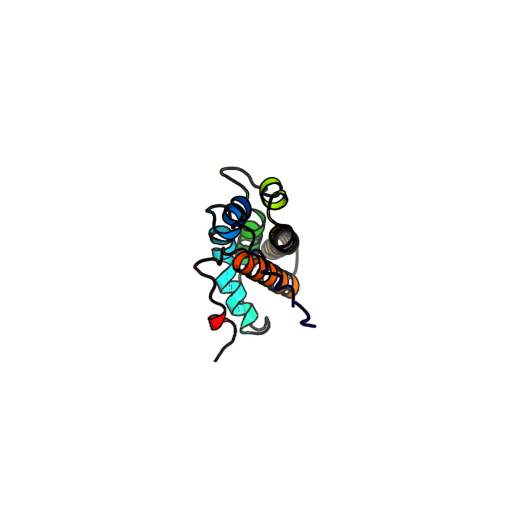608 -11.937 1.00 97.69 89 ARG A CA 1
ATOM 624 C C . ARG A 1 89 ? -2.288 -5.312 -11.073 1.00 97.69 89 ARG A C 1
ATOM 626 O O . ARG A 1 89 ? -3.119 -4.658 -10.448 1.00 97.69 89 ARG A O 1
ATOM 633 N N . LEU A 1 90 ? -2.270 -6.646 -11.037 1.00 98.00 90 LEU A N 1
ATOM 634 C CA . LEU A 1 90 ? -3.245 -7.422 -10.272 1.00 98.00 90 LEU A CA 1
ATOM 635 C C . LEU A 1 90 ? -3.147 -7.121 -8.772 1.00 98.00 90 LEU A C 1
ATOM 637 O O . LEU A 1 90 ? -4.179 -6.939 -8.119 1.00 98.00 90 LEU A O 1
ATOM 641 N N . ALA A 1 91 ? -1.925 -7.063 -8.243 1.00 98.25 91 ALA A N 1
ATOM 642 C CA . ALA A 1 91 ? -1.679 -6.809 -6.832 1.00 98.25 91 ALA A CA 1
ATOM 643 C C . ALA A 1 91 ? -2.105 -5.390 -6.421 1.00 98.25 91 ALA A C 1
ATOM 645 O O . ALA A 1 91 ? -2.864 -5.239 -5.460 1.00 98.25 91 ALA A O 1
ATOM 646 N N . LEU A 1 92 ? -1.709 -4.366 -7.186 1.00 98.06 92 LEU A N 1
ATOM 647 C CA . LEU A 1 92 ? -2.093 -2.975 -6.930 1.00 98.06 92 LEU A CA 1
ATOM 648 C C . LEU A 1 92 ? -3.603 -2.770 -7.060 1.00 98.06 92 LEU A C 1
ATOM 650 O O . LEU A 1 92 ? -4.215 -2.217 -6.151 1.00 98.06 92 LEU A O 1
ATOM 654 N N . ASN A 1 93 ? -4.239 -3.308 -8.106 1.00 98.12 93 ASN A N 1
ATOM 655 C CA . ASN A 1 93 ? -5.693 -3.214 -8.261 1.00 98.12 93 ASN A CA 1
ATOM 656 C C . ASN A 1 93 ? -6.449 -3.907 -7.116 1.00 98.12 93 ASN A C 1
ATOM 658 O O . ASN A 1 93 ? -7.532 -3.462 -6.737 1.00 98.12 93 ASN A O 1
ATOM 662 N N . LYS A 1 94 ? -5.925 -5.004 -6.549 1.00 98.06 94 LYS A N 1
ATOM 663 C CA . LYS A 1 94 ? -6.525 -5.616 -5.351 1.00 98.06 94 LYS A CA 1
ATOM 664 C C . LYS A 1 94 ? -6.409 -4.691 -4.145 1.00 98.06 94 LYS A C 1
ATOM 666 O O . LYS A 1 94 ? -7.415 -4.448 -3.487 1.00 98.06 94 LYS A O 1
ATOM 671 N N . MET A 1 95 ? -5.211 -4.181 -3.888 1.00 98.38 95 MET A N 1
ATOM 672 C CA . MET A 1 95 ? -4.938 -3.297 -2.759 1.00 98.38 95 MET A CA 1
ATOM 673 C C . MET A 1 95 ? -5.755 -2.008 -2.819 1.00 98.38 95 MET A C 1
ATOM 675 O O . MET A 1 95 ? -6.338 -1.633 -1.808 1.00 98.38 95 MET A O 1
ATOM 679 N N . ILE A 1 96 ? -5.871 -1.375 -3.989 1.00 97.75 96 ILE A N 1
ATOM 680 C CA . ILE A 1 96 ? -6.679 -0.162 -4.174 1.00 97.75 96 ILE A CA 1
ATOM 681 C C . ILE A 1 96 ? -8.144 -0.431 -3.830 1.00 97.75 96 ILE A C 1
ATOM 683 O O . ILE A 1 96 ? -8.707 0.284 -3.009 1.00 97.75 96 ILE A O 1
ATOM 687 N N . ARG A 1 97 ? -8.745 -1.506 -4.356 1.00 97.12 97 ARG A N 1
ATOM 688 C CA . ARG A 1 97 ? -10.142 -1.856 -4.035 1.00 97.12 97 ARG A CA 1
ATOM 689 C C . ARG A 1 97 ? -10.366 -2.119 -2.546 1.00 97.12 97 ARG A C 1
ATOM 691 O O . ARG A 1 97 ? -11.415 -1.765 -2.009 1.00 97.12 97 ARG A O 1
ATOM 698 N N . ASP A 1 98 ? -9.422 -2.795 -1.892 1.00 97.00 98 ASP A N 1
ATOM 699 C CA . ASP A 1 98 ? -9.514 -3.082 -0.459 1.00 97.00 98 ASP A CA 1
ATOM 700 C C . ASP A 1 98 ? -9.340 -1.783 0.360 1.00 97.00 98 ASP A C 1
ATOM 702 O O . ASP A 1 98 ? -10.084 -1.556 1.317 1.00 97.00 98 ASP A O 1
ATOM 706 N N . ALA A 1 99 ? -8.453 -0.880 -0.070 1.00 96.88 99 ALA A N 1
ATOM 707 C CA . ALA A 1 99 ? -8.243 0.429 0.542 1.00 96.88 99 ALA A CA 1
ATOM 708 C C . ALA A 1 99 ? -9.450 1.364 0.368 1.00 96.88 99 ALA A C 1
ATOM 710 O O . ALA A 1 99 ? -9.887 1.954 1.349 1.00 96.88 99 ALA A O 1
ATOM 711 N N . GLU A 1 100 ? -10.050 1.466 -0.821 1.00 95.62 100 GLU A N 1
ATOM 712 C CA . GLU A 1 100 ? -11.243 2.295 -1.078 1.00 95.62 100 GLU A CA 1
ATOM 713 C C . GLU A 1 100 ? -12.391 1.962 -0.118 1.00 95.62 100 GLU A C 1
ATOM 715 O O . GLU A 1 100 ? -13.010 2.849 0.478 1.00 95.62 100 GLU A O 1
ATOM 720 N N . ARG A 1 101 ? -12.649 0.664 0.079 1.00 93.62 101 ARG A N 1
ATOM 721 C CA . ARG A 1 101 ? -13.694 0.180 0.992 1.00 93.62 101 ARG A CA 1
ATOM 722 C C . ARG A 1 101 ? -13.438 0.621 2.429 1.00 93.62 101 ARG A C 1
ATOM 724 O O . ARG A 1 101 ? -14.366 1.064 3.108 1.00 93.62 101 ARG A O 1
ATOM 731 N N . LEU A 1 102 ? -12.192 0.516 2.888 1.00 94.06 102 LEU A N 1
ATOM 732 C CA . LEU A 1 102 ? -11.811 0.902 4.245 1.00 94.06 102 LEU A CA 1
ATOM 733 C C . LEU A 1 102 ? -11.727 2.421 4.415 1.00 94.06 102 LEU A C 1
ATOM 735 O O . LEU A 1 102 ? -12.115 2.926 5.466 1.00 94.06 102 LEU A O 1
ATOM 739 N N . ALA A 1 103 ? -11.281 3.156 3.395 1.00 94.81 103 ALA A N 1
ATOM 740 C CA . ALA A 1 103 ? -11.226 4.614 3.406 1.00 94.81 103 ALA A CA 1
ATOM 741 C C . ALA A 1 103 ? -12.608 5.194 3.709 1.00 94.81 103 ALA A C 1
ATOM 743 O O . ALA A 1 103 ? -12.752 5.991 4.642 1.00 94.81 103 ALA A O 1
ATOM 744 N N . GLN A 1 104 ? -13.623 4.728 2.975 1.00 93.50 104 GLN A N 1
ATOM 745 C CA . GLN A 1 104 ? -15.007 5.136 3.182 1.00 93.50 104 GLN A CA 1
ATOM 746 C C . GLN A 1 104 ? -15.538 4.665 4.540 1.00 93.50 104 GLN A C 1
ATOM 748 O O . GLN A 1 104 ? -16.073 5.473 5.295 1.00 93.50 104 GLN A O 1
ATOM 753 N N . HIS A 1 105 ? -15.330 3.391 4.897 1.00 93.44 105 HIS A N 1
ATOM 754 C CA . HIS A 1 105 ? -15.789 2.857 6.182 1.00 93.44 105 HIS A CA 1
ATOM 755 C C . HIS A 1 105 ? -15.273 3.687 7.365 1.00 93.44 105 HIS A C 1
ATOM 757 O O . 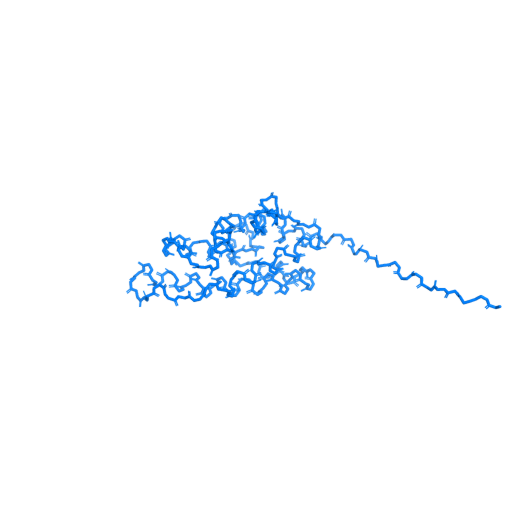HIS A 1 105 ? -16.052 4.118 8.213 1.00 93.44 105 HIS A O 1
ATOM 763 N N . TYR A 1 106 ? -13.969 3.965 7.419 1.00 94.62 106 TYR A N 1
ATOM 764 C CA . TYR A 1 106 ? -13.383 4.713 8.529 1.00 94.62 106 TYR A CA 1
ATOM 765 C C . TYR A 1 106 ? -13.684 6.217 8.489 1.00 94.62 106 TYR A C 1
ATOM 767 O O . TYR A 1 106 ? -13.683 6.849 9.549 1.00 94.62 106 TYR A O 1
ATOM 775 N N . ALA A 1 107 ? -14.013 6.786 7.323 1.00 94.69 107 ALA A N 1
ATOM 776 C CA . ALA A 1 107 ? -14.595 8.127 7.245 1.00 94.69 107 ALA A CA 1
ATOM 777 C C . ALA A 1 107 ? -15.981 8.160 7.912 1.00 94.69 107 ALA A C 1
ATOM 779 O O . ALA A 1 107 ? -16.267 9.044 8.722 1.00 94.69 107 ALA A O 1
ATOM 780 N N . ASP A 1 108 ? -16.819 7.157 7.649 1.00 93.94 108 ASP A N 1
ATOM 781 C CA . ASP A 1 108 ? -18.152 7.044 8.246 1.00 93.94 108 ASP A CA 1
ATOM 782 C C . ASP A 1 108 ? -18.089 6.779 9.759 1.00 93.94 108 ASP A C 1
ATOM 784 O O . ASP A 1 108 ? -18.883 7.340 10.519 1.00 93.94 108 ASP A O 1
ATOM 788 N N . VAL A 1 109 ? -17.110 5.998 10.227 1.00 93.56 109 VAL A N 1
ATOM 789 C CA . VAL A 1 109 ? -16.821 5.825 11.663 1.00 93.56 109 VAL A CA 1
ATOM 790 C C . VAL A 1 109 ? -16.388 7.145 12.302 1.00 93.56 109 VAL A C 1
ATOM 792 O O . VAL A 1 109 ? -16.889 7.499 13.370 1.00 93.56 109 VAL A O 1
ATOM 795 N N . ALA A 1 110 ? -15.494 7.903 11.659 1.00 93.38 110 ALA A N 1
ATOM 796 C CA . ALA A 1 110 ? -15.056 9.209 12.159 1.00 93.38 110 ALA A CA 1
ATOM 797 C C . ALA A 1 110 ? -16.222 10.208 12.275 1.00 93.38 110 ALA A C 1
ATOM 799 O O . ALA A 1 110 ? -16.254 11.018 13.201 1.00 93.38 110 ALA A O 1
ATOM 800 N N . ASN A 1 111 ? -17.206 10.102 11.379 1.00 94.62 111 ASN A N 1
ATOM 801 C CA . ASN A 1 111 ? -18.433 10.899 11.388 1.00 94.62 111 ASN A CA 1
ATOM 802 C C . ASN A 1 111 ? -19.521 10.351 12.334 1.00 94.62 111 ASN A C 1
ATOM 804 O O . ASN A 1 111 ? -20.626 10.893 12.374 1.00 94.62 111 ASN A O 1
ATOM 808 N N . GLY A 1 112 ? -19.252 9.270 13.0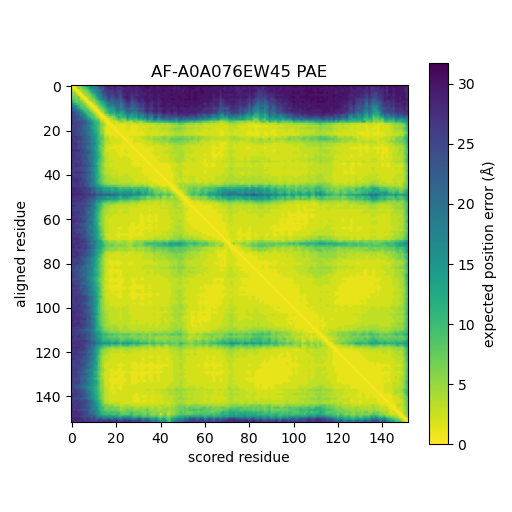73 1.00 92.31 112 GLY A N 1
ATOM 809 C CA . GLY A 1 112 ? -20.203 8.646 13.999 1.00 92.31 112 GLY A CA 1
ATOM 810 C C . GLY A 1 112 ? -21.362 7.903 13.323 1.00 92.31 112 GLY A C 1
ATOM 811 O O . GLY A 1 112 ? -22.348 7.587 13.985 1.00 92.31 112 GLY A O 1
ATOM 812 N N . SER A 1 113 ? -21.263 7.634 12.018 1.00 93.75 113 SER A N 1
ATOM 813 C CA . SER A 1 113 ? -22.286 6.921 11.238 1.00 93.75 113 SER A CA 1
ATOM 814 C C . SER A 1 113 ? -22.147 5.399 11.328 1.00 93.75 113 SER A C 1
ATOM 816 O O . SER A 1 113 ? -23.136 4.687 11.175 1.00 93.75 113 SER A O 1
ATOM 818 N N . LEU A 1 114 ? -20.937 4.899 11.603 1.00 92.19 114 LEU A N 1
ATOM 819 C CA . LEU A 1 114 ? -20.624 3.477 11.760 1.00 92.19 114 LEU A CA 1
ATOM 820 C C . LEU A 1 114 ? -19.788 3.218 13.022 1.00 92.19 114 LEU A C 1
ATOM 822 O O . LEU A 1 114 ? -19.211 4.127 13.616 1.00 92.19 114 LEU A O 1
ATOM 826 N N . THR A 1 115 ? -19.704 1.949 13.417 1.00 88.19 115 THR A N 1
ATOM 827 C CA . THR A 1 115 ? -18.795 1.462 14.463 1.00 88.19 115 THR A CA 1
ATOM 828 C C . THR A 1 115 ? -17.460 1.017 13.873 1.00 88.19 115 THR A C 1
ATOM 830 O O . THR A 1 115 ? -17.415 0.543 12.745 1.00 88.19 115 THR A O 1
ATOM 833 N N . ALA A 1 116 ? -16.379 1.110 14.652 1.00 82.69 116 ALA A N 1
ATOM 834 C CA . ALA A 1 116 ? -15.015 0.764 14.235 1.00 82.69 116 ALA A CA 1
ATOM 835 C C . ALA A 1 116 ? -14.740 -0.758 14.174 1.00 82.69 116 ALA A C 1
ATOM 837 O O . ALA A 1 116 ? -13.735 -1.222 14.702 1.00 82.69 116 ALA A O 1
ATOM 838 N N . ASN A 1 117 ? -15.639 -1.552 13.588 1.00 78.75 117 ASN A N 1
ATOM 839 C CA . ASN A 1 117 ? -15.588 -3.020 13.604 1.00 78.75 117 ASN A CA 1
ATOM 840 C C . ASN A 1 117 ? -15.254 -3.654 12.241 1.00 78.75 117 ASN A C 1
ATOM 842 O O . ASN A 1 117 ? -15.720 -4.757 11.955 1.00 78.75 117 ASN A O 1
ATOM 846 N N . SER A 1 118 ? -14.474 -2.975 11.397 1.00 82.25 118 SER A N 1
ATOM 847 C CA . SER A 1 118 ? -14.027 -3.564 10.133 1.00 82.25 118 SER A CA 1
ATOM 848 C C . SER A 1 118 ? -12.879 -4.545 10.334 1.00 82.25 118 SER A C 1
ATOM 850 O O . SER A 1 118 ? -11.943 -4.282 11.085 1.00 82.25 118 SER A O 1
ATOM 852 N N . ASP A 1 119 ? -12.935 -5.643 9.586 1.00 86.94 119 ASP A N 1
ATOM 853 C CA . ASP A 1 119 ? -11.808 -6.543 9.383 1.00 86.94 119 ASP A CA 1
ATOM 854 C C . ASP A 1 119 ? -10.722 -5.839 8.544 1.00 86.94 119 ASP A C 1
ATOM 856 O O . ASP A 1 119 ? -11.015 -5.288 7.477 1.00 86.94 119 ASP A O 1
ATOM 860 N N . LEU A 1 120 ? -9.484 -5.828 9.049 1.00 90.06 120 LEU A N 1
ATOM 861 C CA . LEU A 1 120 ? -8.308 -5.248 8.390 1.00 90.06 120 LEU A CA 1
ATOM 862 C C . LEU A 1 120 ? -7.454 -6.299 7.667 1.00 90.06 120 LEU A C 1
ATOM 864 O O . LEU A 1 120 ? -6.567 -5.930 6.896 1.00 90.06 120 LEU A O 1
ATOM 868 N N . THR A 1 121 ? -7.723 -7.595 7.840 1.00 90.81 121 THR A N 1
ATOM 869 C CA . THR A 1 121 ? -6.988 -8.668 7.157 1.00 90.81 121 THR A CA 1
ATOM 870 C C . THR A 1 121 ? -6.948 -8.488 5.631 1.00 90.81 121 THR A C 1
ATOM 872 O O . THR A 1 121 ? -5.862 -8.599 5.060 1.00 90.81 121 THR A O 1
ATOM 875 N N . PRO A 1 122 ? -8.039 -8.096 4.933 1.00 92.94 122 PRO A N 1
ATOM 876 C CA . PRO A 1 122 ? -7.996 -7.930 3.478 1.00 92.94 122 PRO A CA 1
ATOM 877 C C . PRO A 1 122 ? -6.991 -6.879 2.987 1.00 92.94 122 PRO A C 1
ATOM 879 O O . PRO A 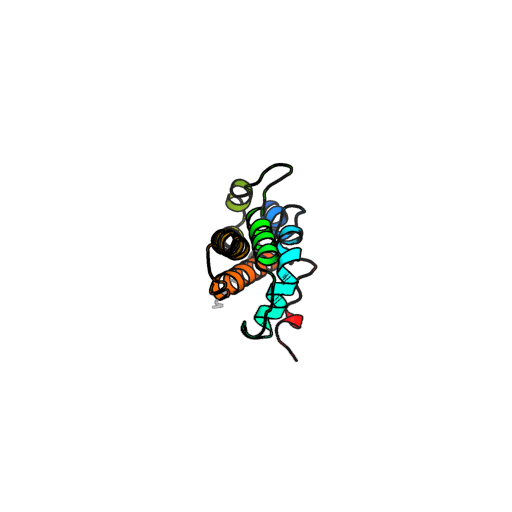1 122 ? -6.345 -7.087 1.951 1.00 92.94 122 PRO A O 1
ATOM 882 N N . ILE A 1 123 ? -6.840 -5.763 3.714 1.00 94.62 123 ILE A N 1
ATOM 883 C CA . ILE A 1 123 ? -5.869 -4.726 3.343 1.00 94.62 123 ILE A CA 1
ATOM 884 C C . ILE A 1 123 ? -4.444 -5.149 3.684 1.00 94.62 123 ILE A C 1
ATOM 886 O O . ILE A 1 123 ? -3.540 -4.893 2.898 1.00 94.62 123 ILE A O 1
ATOM 890 N N . ILE A 1 124 ? -4.236 -5.857 4.796 1.00 94.31 124 ILE A N 1
ATOM 891 C CA . ILE A 1 124 ? -2.924 -6.404 5.164 1.00 94.31 124 ILE A CA 1
ATOM 892 C C . ILE A 1 124 ? -2.445 -7.383 4.084 1.00 94.31 124 ILE A C 1
ATOM 894 O O . ILE A 1 124 ? -1.325 -7.255 3.579 1.00 94.31 124 ILE A O 1
ATOM 898 N N . ASP A 1 125 ? -3.314 -8.301 3.661 1.00 94.94 125 ASP A N 1
ATOM 899 C CA . ASP A 1 125 ? -3.006 -9.297 2.634 1.00 94.94 125 ASP A CA 1
ATOM 900 C C . ASP A 1 125 ? -2.732 -8.656 1.271 1.00 94.94 125 ASP A C 1
ATOM 902 O O . ASP A 1 125 ? -1.777 -9.015 0.578 1.00 94.94 125 ASP A O 1
ATOM 906 N N . SER A 1 126 ? -3.572 -7.704 0.850 1.00 97.69 126 SER A N 1
ATOM 907 C CA . SER A 1 126 ? -3.389 -7.040 -0.446 1.00 97.69 126 SER A CA 1
ATOM 908 C C . SER A 1 126 ? -2.185 -6.105 -0.472 1.00 97.69 126 SER A C 1
ATOM 910 O O . SER A 1 126 ? -1.463 -6.107 -1.468 1.00 97.69 126 SER A O 1
ATOM 912 N N . PHE A 1 127 ? -1.926 -5.364 0.606 1.00 97.62 127 PHE A N 1
ATOM 913 C CA . PHE A 1 127 ? -0.736 -4.524 0.738 1.00 97.62 127 PHE A CA 1
ATOM 914 C C . PHE A 1 127 ? 0.542 -5.373 0.723 1.00 97.62 127 PHE A C 1
ATOM 916 O O . PHE A 1 127 ? 1.485 -5.060 -0.003 1.00 97.62 127 PHE A O 1
ATOM 923 N N . THR A 1 128 ? 0.545 -6.512 1.424 1.00 96.31 128 THR A N 1
ATOM 924 C CA . THR A 1 128 ? 1.632 -7.506 1.352 1.00 96.31 128 THR A CA 1
ATOM 925 C C . THR A 1 128 ? 1.825 -8.023 -0.072 1.00 96.31 128 THR A C 1
ATOM 927 O O . THR A 1 128 ? 2.949 -8.061 -0.572 1.00 96.31 128 THR A O 1
ATOM 930 N N . GLY A 1 129 ? 0.735 -8.377 -0.759 1.00 97.50 129 GLY A N 1
ATOM 931 C CA . GLY A 1 129 ? 0.775 -8.809 -2.156 1.00 97.50 129 GLY A CA 1
ATOM 932 C C . GLY A 1 129 ? 1.374 -7.753 -3.090 1.00 97.50 129 GLY A C 1
ATOM 933 O O . GLY A 1 129 ? 2.203 -8.090 -3.935 1.00 97.50 129 GLY A O 1
ATOM 934 N N . ALA A 1 130 ? 1.014 -6.480 -2.910 1.00 98.00 130 ALA A N 1
ATOM 935 C CA . ALA A 1 130 ? 1.573 -5.362 -3.669 1.00 98.00 130 ALA A CA 1
ATOM 936 C C . ALA A 1 130 ? 3.076 -5.178 -3.410 1.00 98.00 130 ALA A C 1
ATOM 938 O O . ALA A 1 130 ? 3.847 -5.050 -4.361 1.00 98.00 130 ALA A O 1
ATOM 939 N N . LEU A 1 131 ? 3.510 -5.241 -2.146 1.00 97.19 131 LEU A N 1
ATOM 940 C CA . LEU A 1 131 ? 4.928 -5.167 -1.780 1.00 97.19 131 LEU A CA 1
ATOM 941 C C . LEU A 1 131 ? 5.739 -6.308 -2.399 1.00 97.19 131 LEU A C 1
ATOM 943 O O . LEU A 1 131 ? 6.805 -6.068 -2.962 1.00 97.19 131 LEU A O 1
ATOM 947 N N . ILE A 1 132 ? 5.227 -7.540 -2.341 1.00 96.12 132 ILE A N 1
ATOM 948 C CA . ILE A 1 132 ? 5.876 -8.705 -2.953 1.00 96.12 132 ILE A CA 1
ATOM 949 C C . ILE A 1 132 ? 5.977 -8.526 -4.470 1.00 96.12 132 ILE A C 1
ATOM 951 O O . ILE A 1 132 ? 7.063 -8.704 -5.020 1.00 96.12 132 ILE A O 1
ATOM 955 N N . ALA A 1 133 ? 4.887 -8.141 -5.140 1.00 97.06 133 ALA A N 1
ATOM 956 C CA . ALA A 1 133 ? 4.877 -7.951 -6.589 1.00 97.06 133 ALA A CA 1
ATOM 957 C C . ALA A 1 133 ? 5.876 -6.867 -7.027 1.00 97.06 133 ALA A C 1
ATOM 959 O O . ALA A 1 133 ? 6.676 -7.096 -7.935 1.00 97.06 133 ALA A O 1
ATOM 960 N N . CYS A 1 134 ? 5.901 -5.726 -6.334 1.00 96.56 134 CYS A N 1
ATOM 961 C CA . CYS A 1 134 ? 6.851 -4.650 -6.605 1.00 96.56 134 CYS A CA 1
ATOM 962 C C . CYS A 1 134 ? 8.306 -5.072 -6.359 1.00 96.56 134 CYS A C 1
ATOM 964 O O . CYS A 1 134 ? 9.173 -4.811 -7.194 1.00 96.56 134 CYS A O 1
ATOM 966 N N . THR A 1 135 ? 8.588 -5.796 -5.272 1.00 95.44 135 THR A N 1
ATOM 967 C CA . THR A 1 135 ? 9.926 -6.346 -5.013 1.00 95.44 135 THR A CA 1
ATOM 968 C C . THR A 1 135 ? 10.344 -7.352 -6.088 1.00 95.44 135 THR A C 1
ATOM 970 O O . THR A 1 135 ? 11.477 -7.294 -6.566 1.00 95.44 135 THR A O 1
ATOM 973 N N . MET A 1 136 ? 9.445 -8.241 -6.522 1.00 94.56 136 MET A N 1
ATOM 974 C CA . MET A 1 136 ? 9.716 -9.208 -7.595 1.00 94.56 136 MET A CA 1
ATOM 975 C C . MET A 1 136 ? 9.948 -8.539 -8.955 1.00 94.56 136 MET A C 1
ATOM 977 O O . MET A 1 136 ? 10.749 -9.040 -9.744 1.00 94.56 136 MET A O 1
ATOM 981 N N . ALA A 1 137 ? 9.312 -7.394 -9.208 1.00 93.69 137 ALA A N 1
ATOM 982 C CA . ALA A 1 137 ? 9.560 -6.560 -10.384 1.00 93.69 137 ALA A CA 1
ATOM 983 C C . ALA A 1 137 ? 10.880 -5.757 -10.304 1.00 93.69 137 ALA A C 1
ATOM 985 O O . ALA A 1 137 ? 11.264 -5.110 -11.278 1.00 93.69 137 ALA A O 1
ATOM 986 N N . GLY A 1 138 ? 11.597 -5.811 -9.173 1.00 94.38 138 GLY A N 1
ATOM 987 C CA . GLY A 1 138 ? 12.870 -5.113 -8.957 1.00 94.38 138 GLY A CA 1
ATOM 988 C C . GLY A 1 138 ? 12.743 -3.725 -8.320 1.00 94.38 138 GLY A C 1
ATOM 989 O O . GLY A 1 138 ? 13.726 -2.986 -8.284 1.00 94.38 138 GLY A O 1
ATOM 990 N N . TYR A 1 139 ? 11.565 -3.376 -7.799 1.00 94.75 139 TYR A N 1
ATOM 991 C CA . TYR A 1 139 ? 11.226 -2.052 -7.270 1.00 94.75 139 TYR A CA 1
ATOM 992 C C . TYR A 1 139 ? 10.731 -2.136 -5.823 1.00 94.75 139 TYR A C 1
ATOM 994 O O . TYR A 1 139 ? 9.599 -1.771 -5.510 1.00 94.75 139 TYR A O 1
ATOM 1002 N N . GLN A 1 140 ? 11.578 -2.644 -4.928 1.00 94.12 140 GLN A N 1
ATOM 1003 C CA . GLN A 1 140 ? 11.272 -2.667 -3.499 1.00 94.12 140 GLN A CA 1
ATOM 1004 C C . GLN A 1 140 ? 11.221 -1.232 -2.938 1.00 94.12 140 GLN A C 1
ATOM 1006 O O . GLN A 1 140 ? 12.223 -0.521 -3.066 1.00 94.12 140 GLN A O 1
ATOM 1011 N N . PRO A 1 141 ? 10.130 -0.821 -2.259 1.00 94.88 141 PRO A N 1
ATOM 1012 C CA . PRO A 1 141 ? 10.096 0.468 -1.583 1.00 94.88 141 PRO A CA 1
ATOM 1013 C C . PRO A 1 141 ? 11.208 0.615 -0.537 1.00 94.88 141 PRO A C 1
ATOM 1015 O O . PRO A 1 141 ? 11.502 -0.325 0.207 1.00 94.88 141 PRO A O 1
ATOM 1018 N N . THR A 1 142 ? 11.816 1.795 -0.428 1.00 95.25 142 THR A N 1
ATOM 1019 C CA . THR A 1 142 ? 13.010 2.023 0.411 1.00 95.25 142 THR A CA 1
ATOM 1020 C C . THR A 1 142 ? 12.738 1.872 1.907 1.00 95.25 142 THR A C 1
ATOM 1022 O O . THR A 1 142 ? 13.639 1.562 2.689 1.00 95.25 142 THR A O 1
ATOM 1025 N N . TRP A 1 143 ? 11.487 2.077 2.313 1.00 94.19 143 TRP A N 1
ATOM 1026 C CA . TRP A 1 143 ? 11.012 1.915 3.684 1.00 94.19 143 TRP A CA 1
ATOM 1027 C C . TRP A 1 143 ? 10.557 0.488 4.003 1.00 94.19 143 TRP A C 1
ATOM 1029 O O . TRP A 1 143 ? 10.411 0.165 5.183 1.00 94.19 143 TRP A O 1
ATOM 1039 N N . PHE A 1 144 ? 10.350 -0.368 2.997 1.00 93.25 144 PHE A N 1
ATOM 1040 C CA . PHE A 1 144 ? 9.900 -1.736 3.221 1.00 93.25 144 PHE A CA 1
ATOM 1041 C C . PHE A 1 144 ? 11.061 -2.600 3.715 1.00 93.25 144 PHE A C 1
ATOM 1043 O O . PHE A 1 144 ? 12.054 -2.810 3.013 1.00 93.25 144 PHE A O 1
ATOM 1050 N N . ASN A 1 145 ? 10.925 -3.119 4.935 1.00 88.25 145 ASN A N 1
ATOM 1051 C CA . ASN A 1 145 ? 11.898 -4.017 5.539 1.00 88.25 145 ASN A CA 1
ATOM 1052 C C . ASN A 1 145 ? 11.198 -5.286 6.050 1.00 88.25 145 ASN A C 1
ATOM 1054 O O . ASN A 1 145 ? 10.700 -5.289 7.177 1.00 88.25 145 ASN A O 1
ATOM 1058 N N . PRO A 1 146 ? 11.218 -6.386 5.273 1.00 82.12 146 PRO A N 1
ATOM 1059 C CA . PRO A 1 146 ? 10.609 -7.652 5.676 1.00 82.12 146 PRO A CA 1
ATOM 1060 C C . PRO A 1 146 ? 11.116 -8.172 7.027 1.00 82.12 146 PRO A C 1
ATOM 1062 O O . PRO A 1 146 ? 10.356 -8.767 7.782 1.00 82.12 146 PRO A O 1
ATOM 1065 N N . GLY A 1 147 ? 12.383 -7.907 7.368 1.00 82.31 147 GLY A N 1
ATOM 1066 C CA . GLY A 1 147 ? 12.987 -8.354 8.625 1.00 82.31 147 GLY A CA 1
ATOM 1067 C C . GLY A 1 147 ? 12.409 -7.684 9.874 1.00 82.31 147 GLY A C 1
ATOM 1068 O O . GLY A 1 147 ? 12.617 -8.184 10.974 1.00 82.31 147 GLY A O 1
ATOM 1069 N N . LYS A 1 148 ? 11.669 -6.576 9.732 1.00 80.31 148 LYS A N 1
ATOM 1070 C CA . LYS A 1 148 ? 10.925 -5.963 10.844 1.00 80.31 148 LYS A CA 1
ATOM 1071 C C . LYS A 1 148 ? 9.588 -6.648 11.132 1.00 80.31 148 LYS A C 1
ATOM 1073 O O . LYS A 1 148 ? 9.023 -6.411 12.192 1.00 80.31 148 LYS A O 1
ATOM 1078 N N . LEU A 1 149 ? 9.093 -7.472 10.208 1.00 79.06 149 LEU A N 1
ATOM 1079 C CA . LEU A 1 149 ? 7.761 -8.084 10.274 1.00 79.06 149 LEU A CA 1
ATOM 1080 C C . LEU A 1 149 ? 7.773 -9.494 10.875 1.00 79.06 149 LEU A C 1
ATOM 1082 O O . LEU A 1 149 ? 6.724 -10.031 11.200 1.00 79.06 149 LEU A O 1
ATOM 1086 N N . THR A 1 150 ? 8.946 -10.109 11.014 1.00 67.44 150 THR A N 1
ATOM 1087 C CA . THR A 1 150 ? 9.105 -11.491 11.487 1.00 67.44 150 THR A CA 1
ATOM 1088 C C . THR A 1 150 ? 9.729 -11.521 12.877 1.00 67.44 150 THR A C 1
ATOM 1090 O O . THR A 1 150 ? 10.761 -12.162 13.033 1.00 67.44 150 THR A O 1
ATOM 1093 N N . GLY A 1 151 ? 9.170 -10.764 13.831 1.00 56.00 151 GLY A N 1
ATOM 1094 C CA . GLY A 1 151 ? 9.719 -10.526 15.177 1.00 56.00 151 GLY A CA 1
ATOM 1095 C C . GLY A 1 151 ? 10.690 -11.603 15.688 1.00 56.00 151 GLY A C 1
ATOM 1096 O O . GLY A 1 151 ? 10.349 -12.783 15.702 1.00 56.00 151 GLY A O 1
ATOM 1097 N N . ASN A 1 152 ? 11.904 -11.181 16.064 1.00 40.97 152 ASN A N 1
ATOM 1098 C CA . ASN A 1 152 ? 12.901 -12.037 16.723 1.00 40.97 152 ASN A CA 1
ATOM 1099 C C . ASN A 1 152 ? 12.323 -12.773 17.937 1.00 40.97 152 ASN A C 1
ATOM 1101 O O . ASN A 1 152 ? 11.691 -12.088 18.775 1.00 40.97 152 ASN A O 1
#

Foldseek 3Di:
DDDDDDDPPPPLPDQDPLLCQQQVNCLHCLPLVPLCVVVLLVCLQQVNPPRDDQLQSLLVSLQSLLRRLPDDPGSHRLVSLVPDDPQLSVLSVQLNVLSVVSSVQSVCVNVVNDPPDDDCVSNSVSVVSNQVSSVSSVRHRPPDDVVSSPDD

Radius of gyration: 17.93 Å; Cα contacts (8 Å, |Δi|>4): 196; chains: 1; bounding box: 46×58×47 Å

Sequence (152 aa):
MSTSTLSTTATLSSPSTIDAAVCGGEDGLEYRGKGFYPTFEQLMLTDGEDVSIAPISLSAQMAALTTIGASGDEIDGSDVIDTASPDVRLALNKMIRDAERLAQHYADVANGSLTANSDLTPIIDSFTGALIACTMAGYQPTWFNPGKLTGN

Secondary structure (DSSP, 8-state):
------------PPPPHHHIIIIISTTSHHHHTTTTHHHHHHHHHTTTTT----HHHHHHHHHHHTTTT--TT-S--HHHHHHS-HHHHHHHHHHHHHHHHHHHHHHHHHTTSS-S----HHHHHHHHHHHHHHHHTT---TT--GGGTS--

Nearest PDB structures (foldseek):
  8hfr-assembly1_rA  TM=2.627E-01  e=7.834E+00  Saccharomyces cerevisiae S288C

Organism: Rhodococcus opacus (NCBI:txid37919)